Protein AF-A0A383DCN9-F1 (afdb_monomer_lite)

Structure (mmCIF, N/CA/C/O backbone):
data_AF-A0A383DCN9-F1
#
_entry.id   AF-A0A383DCN9-F1
#
loop_
_atom_site.group_PDB
_atom_site.id
_atom_site.type_symbol
_atom_site.label_atom_id
_atom_site.label_alt_id
_atom_site.label_comp_id
_atom_site.label_asym_id
_atom_site.label_entity_id
_atom_site.label_seq_id
_atom_site.pdbx_PDB_ins_code
_atom_site.Cartn_x
_atom_site.Cartn_y
_atom_site.Cartn_z
_atom_site.occupancy
_atom_site.B_iso_or_equiv
_atom_site.auth_seq_id
_atom_site.auth_comp_id
_atom_site.auth_asym_id
_atom_site.auth_atom_id
_atom_site.pdbx_PDB_model_num
ATOM 1 N N . GLU A 1 1 ? 4.934 4.032 -7.977 1.00 93.50 1 GLU A N 1
ATOM 2 C CA . GLU A 1 1 ? 4.620 4.032 -6.530 1.00 93.50 1 GLU A CA 1
ATOM 3 C C . GLU A 1 1 ? 3.172 3.609 -6.323 1.00 93.50 1 GLU A C 1
ATOM 5 O O . GLU A 1 1 ? 2.382 3.750 -7.248 1.00 93.50 1 GLU A O 1
ATOM 10 N N . VAL A 1 2 ? 2.837 3.067 -5.152 1.00 98.19 2 VAL A N 1
ATOM 11 C CA . VAL A 1 2 ? 1.490 2.615 -4.772 1.00 98.19 2 VAL A CA 1
ATOM 12 C C . VAL A 1 2 ? 1.198 3.069 -3.344 1.00 98.19 2 VAL A C 1
ATOM 14 O O . VAL A 1 2 ? 2.085 3.066 -2.488 1.00 98.19 2 VAL A O 1
ATOM 17 N N . SER A 1 3 ? -0.055 3.440 -3.082 1.00 97.81 3 SER A N 1
ATOM 18 C CA . SER A 1 3 ? -0.559 3.742 -1.740 1.00 97.81 3 SER A CA 1
ATOM 19 C C . SER A 1 3 ? -1.728 2.822 -1.396 1.00 97.81 3 SER A C 1
ATOM 21 O O . SER A 1 3 ? -2.597 2.600 -2.234 1.00 97.81 3 SER A O 1
ATOM 23 N N . VAL A 1 4 ? -1.763 2.307 -0.165 1.00 98.06 4 VAL A N 1
ATOM 24 C CA . VAL A 1 4 ? -2.817 1.406 0.331 1.00 98.06 4 VAL A CA 1
ATOM 25 C C . VAL A 1 4 ? -3.393 1.964 1.627 1.00 98.06 4 VAL A C 1
ATOM 27 O O . VAL A 1 4 ? -2.653 2.230 2.571 1.00 98.06 4 VAL A O 1
ATOM 30 N N . GLY A 1 5 ? -4.713 2.149 1.673 1.00 97.31 5 GLY A N 1
ATOM 31 C CA . GLY A 1 5 ? -5.439 2.537 2.882 1.00 97.31 5 GLY A CA 1
ATOM 32 C C . GLY A 1 5 ? -5.917 1.311 3.657 1.00 97.31 5 GLY A C 1
ATOM 33 O O . GLY A 1 5 ? -6.515 0.415 3.070 1.00 97.31 5 GLY A O 1
ATOM 34 N N . VAL A 1 6 ? -5.678 1.289 4.966 1.00 95.62 6 VAL A N 1
ATOM 35 C CA . VAL A 1 6 ? -6.139 0.251 5.896 1.00 95.62 6 VAL A CA 1
ATOM 36 C C . VAL A 1 6 ? -6.915 0.915 7.025 1.00 95.62 6 VAL A C 1
ATOM 38 O O . VAL A 1 6 ? -6.527 1.976 7.519 1.00 95.62 6 VAL A O 1
ATOM 41 N N . GLU A 1 7 ? -8.011 0.289 7.433 1.00 95.44 7 GLU A N 1
ATOM 42 C CA . GLU A 1 7 ? -8.848 0.740 8.537 1.00 95.44 7 GLU A CA 1
ATOM 43 C C . GLU A 1 7 ? -9.083 -0.416 9.506 1.00 95.44 7 GLU A C 1
ATOM 45 O O . GLU A 1 7 ? -9.425 -1.522 9.086 1.00 95.44 7 GLU A O 1
ATOM 50 N N . LYS A 1 8 ? -8.862 -0.168 10.797 1.00 90.88 8 LYS A N 1
ATOM 51 C CA . LYS A 1 8 ? -9.129 -1.123 11.874 1.00 90.88 8 LYS A CA 1
ATOM 52 C C . LYS A 1 8 ? -9.505 -0.356 13.134 1.00 90.88 8 LYS A C 1
ATOM 54 O O . LYS A 1 8 ? -8.846 0.632 13.456 1.00 90.88 8 LYS A O 1
ATOM 59 N N . ASP A 1 9 ? -10.552 -0.795 13.827 1.00 90.44 9 ASP A N 1
ATOM 60 C CA . ASP A 1 9 ? -10.979 -0.233 15.117 1.00 90.44 9 ASP A CA 1
ATOM 61 C C . ASP A 1 9 ? -11.146 1.305 15.084 1.00 90.44 9 ASP A C 1
ATOM 63 O O . ASP A 1 9 ? -10.705 2.026 15.977 1.00 90.44 9 ASP A O 1
ATOM 67 N N . GLY A 1 10 ? -11.715 1.836 13.991 1.00 91.44 10 GLY A N 1
ATOM 68 C CA . GLY A 1 10 ? -11.911 3.280 13.779 1.00 91.44 10 GLY A CA 1
ATOM 69 C C . GLY A 1 10 ? -10.633 4.079 13.476 1.00 91.44 10 GLY A C 1
ATOM 70 O O . GLY A 1 10 ? -10.689 5.291 13.275 1.00 91.44 10 GLY A O 1
ATOM 71 N N . THR A 1 11 ? -9.470 3.428 13.409 1.00 90.06 11 THR A N 1
ATOM 72 C CA . THR A 1 11 ? -8.206 4.042 12.995 1.00 90.06 11 THR A CA 1
ATOM 73 C C . THR A 1 11 ? -7.937 3.762 11.523 1.00 90.06 11 THR A C 1
ATOM 75 O O . THR A 1 11 ? -7.802 2.610 11.114 1.00 90.06 11 THR A O 1
ATOM 78 N N . ARG A 1 12 ? -7.781 4.832 10.736 1.00 94.38 12 ARG A N 1
ATOM 79 C CA . ARG A 1 12 ? -7.4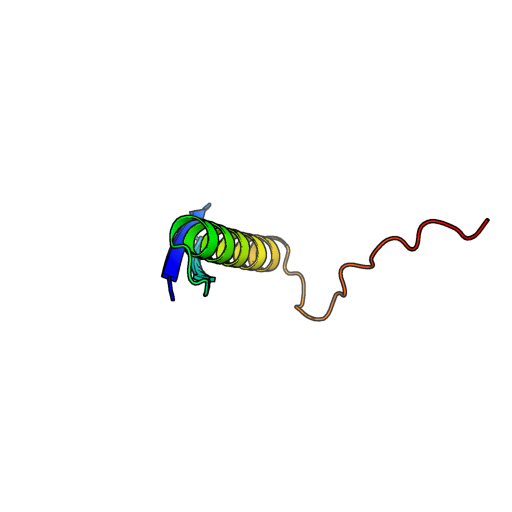20 4.763 9.317 1.00 94.38 12 ARG A CA 1
ATOM 80 C C . ARG A 1 12 ? -5.973 5.194 9.095 1.00 94.38 12 ARG A C 1
ATOM 82 O O . ARG A 1 12 ? -5.555 6.258 9.550 1.00 94.38 12 ARG A O 1
ATOM 89 N N . ILE A 1 13 ? -5.206 4.365 8.393 1.00 95.50 13 ILE A N 1
ATOM 90 C CA . ILE A 1 13 ? -3.789 4.578 8.082 1.00 95.50 13 ILE A CA 1
ATOM 91 C C . ILE A 1 13 ? -3.560 4.296 6.599 1.00 95.50 13 ILE A C 1
ATOM 93 O O . ILE A 1 13 ? -4.075 3.324 6.055 1.00 95.50 13 ILE A O 1
ATOM 97 N N . THR A 1 14 ? -2.728 5.110 5.955 1.00 97.44 14 THR A N 1
ATOM 98 C CA . THR A 1 14 ? -2.283 4.871 4.577 1.00 97.44 14 THR A CA 1
ATOM 99 C C . THR A 1 14 ? -0.817 4.460 4.569 1.00 97.44 14 THR A C 1
ATOM 101 O O . THR A 1 14 ? 0.025 5.173 5.113 1.00 97.44 14 THR A O 1
ATOM 104 N N . GLY A 1 15 ? -0.489 3.333 3.950 1.00 97.50 15 GLY A N 1
ATOM 105 C CA . GLY A 1 15 ? 0.883 2.906 3.692 1.00 97.50 15 GLY A CA 1
ATOM 106 C C . GLY A 1 15 ? 1.300 3.168 2.251 1.00 97.50 15 GLY A C 1
ATOM 107 O O . GLY A 1 15 ? 0.456 3.311 1.366 1.00 97.50 15 GLY A O 1
ATOM 108 N N . ARG A 1 16 ? 2.611 3.263 2.019 1.00 98.00 16 ARG A N 1
ATOM 109 C CA . ARG A 1 16 ? 3.199 3.526 0.697 1.00 98.00 16 ARG A CA 1
ATOM 110 C C . ARG A 1 16 ? 4.250 2.480 0.357 1.00 98.00 16 ARG A C 1
ATOM 112 O O . ARG A 1 16 ? 4.993 2.052 1.236 1.00 98.00 16 ARG A O 1
ATOM 119 N N . GLY A 1 17 ? 4.315 2.104 -0.912 1.00 97.81 17 GLY A N 1
ATOM 120 C CA . GLY A 1 17 ? 5.264 1.132 -1.441 1.00 97.81 17 GLY A CA 1
ATOM 121 C C . GLY A 1 17 ? 5.723 1.536 -2.836 1.00 97.81 17 GLY A C 1
ATOM 122 O O . GLY A 1 17 ? 4.946 2.043 -3.644 1.00 97.81 17 GLY A O 1
ATOM 123 N N . ALA A 1 18 ? 7.003 1.328 -3.127 1.00 98.06 18 ALA A N 1
ATOM 124 C CA . ALA A 1 18 ? 7.582 1.611 -4.431 1.00 98.06 18 ALA A CA 1
ATOM 125 C C . ALA A 1 18 ? 8.338 0.377 -4.913 1.00 98.06 18 ALA A C 1
ATOM 127 O O . ALA A 1 18 ? 9.286 -0.070 -4.276 1.00 98.06 18 ALA A O 1
ATOM 128 N N . HIS A 1 19 ? 7.882 -0.178 -6.028 1.00 98.25 19 HIS A N 1
ATOM 129 C CA . HIS A 1 19 ? 8.520 -1.283 -6.721 1.00 98.25 19 HIS A CA 1
ATOM 130 C C . HIS A 1 19 ? 8.113 -1.227 -8.199 1.00 98.25 19 HIS A C 1
ATOM 132 O O . HIS A 1 19 ? 7.111 -0.590 -8.537 1.00 98.25 19 HIS A O 1
ATOM 138 N N . THR A 1 20 ? 8.904 -1.843 -9.074 1.00 97.75 20 THR A N 1
ATOM 139 C CA . THR A 1 20 ? 8.623 -1.924 -10.517 1.00 97.75 20 THR A CA 1
ATOM 140 C C . THR A 1 20 ? 7.451 -2.861 -10.809 1.00 97.75 20 THR A C 1
ATOM 142 O O . THR A 1 20 ? 6.606 -2.559 -11.643 1.00 97.75 20 THR A O 1
ATOM 145 N N . ASP A 1 21 ? 7.372 -3.968 -10.071 1.00 97.88 21 ASP A N 1
ATOM 146 C CA . ASP A 1 21 ? 6.210 -4.859 -10.022 1.00 97.88 21 ASP A CA 1
ATOM 147 C C . ASP A 1 21 ? 5.103 -4.288 -9.116 1.00 97.88 21 ASP A C 1
ATOM 149 O O . ASP A 1 21 ? 5.338 -3.973 -7.943 1.00 97.88 21 ASP A O 1
ATOM 153 N N . ILE A 1 22 ? 3.886 -4.186 -9.657 1.00 97.38 22 ILE A N 1
ATOM 154 C CA . ILE A 1 22 ? 2.722 -3.616 -8.973 1.00 97.38 22 ILE A CA 1
ATOM 155 C C . ILE A 1 22 ? 2.230 -4.467 -7.795 1.00 97.38 22 ILE A C 1
ATOM 157 O O . ILE A 1 22 ? 1.782 -3.910 -6.790 1.00 97.38 22 ILE A O 1
ATOM 161 N N . VAL A 1 23 ? 2.334 -5.797 -7.872 1.00 97.69 23 VAL A N 1
ATOM 162 C CA . VAL A 1 23 ? 1.921 -6.714 -6.799 1.00 97.69 23 VAL A CA 1
ATOM 163 C C . VAL A 1 23 ? 2.864 -6.550 -5.617 1.00 97.69 23 VAL A C 1
ATOM 165 O O . VAL A 1 23 ? 2.422 -6.384 -4.479 1.00 97.69 23 VAL A O 1
ATOM 168 N N . VAL A 1 24 ? 4.167 -6.487 -5.893 1.00 98.25 24 VAL A N 1
ATOM 169 C CA . VAL A 1 24 ? 5.185 -6.251 -4.862 1.00 98.25 24 VAL A CA 1
ATOM 170 C C . VAL A 1 24 ? 5.034 -4.853 -4.257 1.00 98.25 24 VAL A C 1
ATOM 172 O O . VAL A 1 24 ? 5.056 -4.710 -3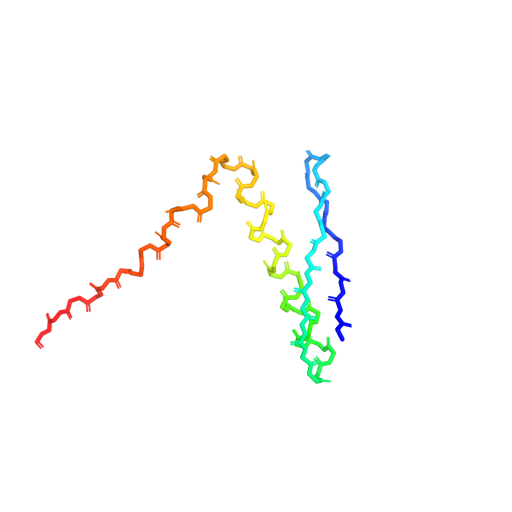.035 1.00 98.25 24 VAL A O 1
ATOM 175 N N . ALA A 1 25 ? 4.810 -3.818 -5.075 1.00 98.50 25 ALA A N 1
ATOM 176 C CA . ALA A 1 25 ? 4.571 -2.460 -4.580 1.00 98.50 25 ALA A CA 1
ATOM 177 C C . ALA A 1 25 ? 3.341 -2.393 -3.660 1.00 98.50 25 ALA A C 1
ATOM 179 O O . ALA A 1 25 ? 3.391 -1.755 -2.608 1.00 98.50 25 ALA A O 1
ATOM 180 N N . SER A 1 26 ? 2.263 -3.090 -4.031 1.00 98.25 26 SER A N 1
ATOM 181 C CA . SER A 1 26 ? 1.037 -3.201 -3.236 1.00 98.25 26 SER A CA 1
ATOM 182 C C . SER A 1 26 ? 1.285 -3.907 -1.903 1.00 98.25 26 SER A C 1
ATOM 184 O O . SER A 1 26 ? 0.858 -3.413 -0.860 1.00 98.25 26 SER A O 1
ATOM 186 N N . ALA A 1 27 ? 2.031 -5.016 -1.910 1.00 98.38 27 ALA A N 1
ATOM 187 C CA . ALA A 1 27 ? 2.384 -5.746 -0.696 1.00 98.38 27 ALA A CA 1
ATOM 188 C C . ALA A 1 27 ? 3.238 -4.893 0.256 1.00 98.38 27 ALA A C 1
ATOM 190 O O . ALA A 1 27 ? 2.949 -4.824 1.452 1.00 98.38 27 ALA A O 1
ATOM 191 N N . LEU A 1 28 ? 4.239 -4.180 -0.272 1.00 98.25 28 LEU A N 1
ATOM 192 C CA . LEU A 1 28 ? 5.069 -3.257 0.508 1.00 98.25 28 LEU A CA 1
ATOM 193 C C . LEU A 1 28 ? 4.242 -2.108 1.100 1.00 98.25 28 LEU A C 1
ATOM 195 O O . LEU A 1 28 ? 4.408 -1.772 2.274 1.00 98.25 28 LEU A O 1
ATOM 199 N N . ALA A 1 29 ? 3.327 -1.529 0.318 1.00 98.50 29 ALA A N 1
ATOM 200 C CA . ALA A 1 29 ? 2.433 -0.476 0.786 1.00 98.50 29 ALA A CA 1
ATOM 201 C C . ALA A 1 29 ? 1.506 -0.967 1.906 1.00 98.50 29 ALA A C 1
ATOM 203 O O . ALA A 1 29 ? 1.332 -0.275 2.908 1.00 98.50 29 ALA A O 1
ATOM 204 N N . PHE A 1 30 ? 0.957 -2.175 1.773 1.00 97.88 30 PHE A N 1
ATOM 205 C CA . PHE A 1 30 ? 0.111 -2.781 2.795 1.00 97.88 30 PHE A CA 1
ATOM 206 C C . PHE A 1 30 ? 0.889 -3.084 4.080 1.00 97.88 30 PHE A C 1
ATOM 208 O O . PHE A 1 30 ? 0.458 -2.692 5.164 1.00 97.88 30 PHE A O 1
ATOM 215 N N . LEU A 1 31 ? 2.079 -3.684 3.971 1.00 97.50 31 LEU A N 1
ATOM 216 C CA . LEU A 1 31 ? 2.941 -3.959 5.122 1.00 97.50 31 LEU A CA 1
ATOM 217 C C . LEU A 1 31 ? 3.336 -2.666 5.851 1.00 97.50 31 LEU A C 1
ATOM 219 O O . LEU A 1 31 ? 3.308 -2.601 7.079 1.00 97.50 31 LEU A O 1
ATOM 223 N N . ASN A 1 32 ? 3.636 -1.602 5.101 1.00 96.88 32 ASN A N 1
ATOM 224 C CA . ASN A 1 32 ? 3.892 -0.283 5.670 1.00 96.88 32 ASN A CA 1
ATOM 225 C C . ASN A 1 32 ? 2.679 0.259 6.448 1.00 96.88 32 ASN A C 1
ATOM 227 O O . ASN A 1 32 ? 2.851 0.792 7.544 1.00 96.88 32 ASN A O 1
ATOM 231 N N . ALA A 1 33 ? 1.461 0.103 5.918 1.00 96.69 33 ALA A N 1
ATOM 232 C CA . ALA A 1 33 ? 0.238 0.517 6.602 1.00 96.69 33 ALA A CA 1
ATOM 233 C C . ALA A 1 33 ? 0.026 -0.262 7.910 1.00 96.69 33 ALA A C 1
ATOM 235 O O . ALA A 1 33 ? -0.252 0.349 8.941 1.00 96.69 33 ALA A O 1
ATOM 236 N N . LEU A 1 34 ? 0.213 -1.586 7.882 1.00 95.06 34 LEU A N 1
ATOM 237 C CA . LEU A 1 34 ? 0.063 -2.451 9.055 1.00 95.06 34 LEU A CA 1
ATOM 238 C C . LEU A 1 34 ? 1.074 -2.120 10.152 1.00 95.06 34 LEU A C 1
ATOM 240 O O . LEU A 1 34 ? 0.680 -1.967 11.304 1.00 95.06 34 LEU A O 1
ATOM 244 N N . ASN A 1 35 ? 2.348 -1.922 9.802 1.00 93.88 35 ASN A N 1
ATOM 245 C CA . ASN A 1 35 ? 3.372 -1.537 10.775 1.00 93.88 35 ASN A CA 1
ATOM 246 C C . ASN A 1 35 ? 3.010 -0.218 11.467 1.00 93.88 35 ASN A C 1
ATOM 248 O O . ASN A 1 35 ? 3.106 -0.096 12.685 1.00 93.88 35 ASN A O 1
ATOM 252 N N . ARG A 1 36 ? 2.535 0.770 10.701 1.00 91.25 36 ARG A N 1
ATOM 253 C CA . ARG A 1 36 ? 2.090 2.059 11.246 1.00 91.25 36 ARG A CA 1
ATOM 254 C C . ARG A 1 36 ? 0.841 1.928 12.121 1.00 91.25 36 ARG A C 1
ATOM 256 O O . ARG A 1 36 ? 0.724 2.647 13.111 1.00 91.25 36 ARG A O 1
ATOM 263 N N . LEU A 1 37 ? -0.079 1.035 11.762 1.00 90.81 37 LEU A N 1
ATOM 264 C CA . LEU A 1 37 ? -1.281 0.757 12.542 1.00 90.81 37 LEU A CA 1
ATOM 265 C C . LEU A 1 37 ? -0.933 0.098 13.880 1.00 90.81 37 LEU A C 1
ATOM 267 O O . LEU A 1 37 ? -1.429 0.531 14.916 1.00 90.81 37 LEU A O 1
ATOM 271 N N . GLU A 1 38 ? -0.032 -0.882 13.869 1.00 88.88 38 GLU A N 1
ATOM 272 C CA . GLU A 1 38 ? 0.437 -1.583 15.066 1.00 88.88 38 GLU A CA 1
ATOM 273 C C . GLU A 1 38 ? 1.172 -0.638 16.026 1.00 88.88 38 GLU A C 1
ATOM 275 O O . GLU A 1 38 ? 0.890 -0.624 17.224 1.00 88.88 38 GLU A O 1
ATOM 280 N N . ILE A 1 39 ? 2.055 0.215 15.492 1.00 87.75 39 ILE A N 1
ATOM 281 C CA . ILE A 1 39 ? 2.753 1.265 16.251 1.00 87.75 39 ILE A CA 1
ATOM 282 C C . ILE A 1 39 ? 1.743 2.166 16.969 1.00 87.75 39 ILE A C 1
ATOM 284 O O . ILE A 1 39 ? 1.869 2.411 18.170 1.00 87.75 39 ILE A O 1
ATOM 288 N N . ARG A 1 40 ? 0.703 2.615 16.254 1.00 84.00 40 ARG A N 1
ATOM 289 C CA . ARG A 1 40 ? -0.351 3.465 16.820 1.00 84.00 40 ARG A CA 1
ATOM 290 C C . ARG A 1 40 ? -1.184 2.728 17.868 1.00 84.00 40 ARG A C 1
ATOM 292 O O . ARG A 1 40 ? -1.524 3.319 18.885 1.00 84.00 40 ARG A O 1
ATOM 299 N N . SER A 1 41 ? -1.497 1.457 17.624 1.00 81.56 41 SER A N 1
ATOM 300 C CA . SER A 1 41 ? -2.303 0.635 18.530 1.00 81.56 41 SER A CA 1
ATOM 301 C C . SER A 1 41 ? -1.579 0.319 19.837 1.00 81.56 41 SER A C 1
ATOM 303 O O . SER A 1 41 ? -2.228 0.213 20.872 1.00 81.56 41 SER A O 1
ATOM 305 N N . LYS A 1 42 ? -0.256 0.139 19.798 1.00 79.00 42 LYS A N 1
ATOM 306 C CA . LYS A 1 42 ? 0.558 -0.231 20.965 1.00 79.00 42 LYS A CA 1
ATOM 307 C C . LYS A 1 42 ? 1.231 0.954 21.655 1.00 79.00 42 LYS A C 1
ATOM 309 O O . LYS A 1 42 ? 1.901 0.749 22.660 1.00 79.00 42 LYS A O 1
ATOM 314 N N . GLY A 1 43 ? 1.080 2.172 21.125 1.00 69.69 43 GLY A N 1
ATOM 315 C CA . GLY A 1 43 ? 1.767 3.358 21.646 1.00 69.69 43 GLY A CA 1
ATOM 316 C C . GLY A 1 43 ? 3.294 3.240 21.589 1.00 69.69 43 GLY A C 1
ATOM 317 O O . GLY A 1 43 ? 3.986 3.869 22.383 1.00 69.69 43 GLY A O 1
ATOM 318 N N . LEU A 1 44 ? 3.824 2.405 20.687 1.00 64.62 44 LEU A N 1
ATOM 319 C CA . LEU A 1 44 ? 5.262 2.207 20.530 1.00 64.62 44 LEU A CA 1
ATOM 320 C C . LEU A 1 44 ? 5.864 3.473 19.916 1.00 64.62 44 LEU A C 1
ATOM 322 O O . LEU A 1 44 ? 5.504 3.865 18.808 1.00 64.62 44 LEU A O 1
ATOM 326 N N . SER A 1 45 ? 6.795 4.115 20.616 1.00 56.28 45 SER A N 1
ATOM 327 C CA . SER A 1 45 ? 7.610 5.178 20.029 1.00 56.28 45 SER A CA 1
ATOM 328 C C . SER A 1 45 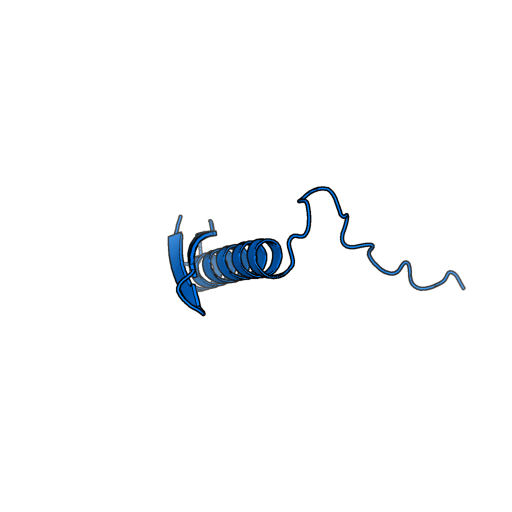? 8.453 4.596 18.878 1.00 56.28 45 SER A C 1
ATOM 330 O O . SER A 1 45 ? 8.969 3.479 19.010 1.00 56.28 45 SER A O 1
ATOM 332 N N . PRO A 1 46 ? 8.634 5.320 17.754 1.00 60.34 46 PRO A N 1
ATOM 333 C CA . PRO A 1 46 ? 9.374 4.834 16.578 1.00 60.34 46 PRO A CA 1
ATOM 334 C C . PRO A 1 46 ? 10.861 4.540 16.852 1.00 60.34 46 PRO A C 1
ATOM 336 O O . PRO A 1 46 ? 11.553 3.998 15.99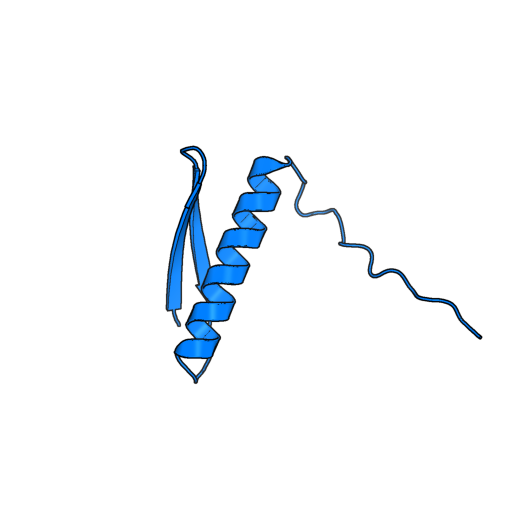7 1.00 60.34 46 PRO A O 1
ATOM 339 N N . GLU A 1 47 ? 11.345 4.884 18.042 1.00 55.66 47 GLU A N 1
ATOM 340 C CA . GLU A 1 47 ? 12.705 4.669 18.532 1.00 55.66 47 GLU A CA 1
ATOM 341 C C . GLU A 1 47 ? 12.954 3.300 19.169 1.00 55.66 47 GLU A C 1
ATOM 343 O O . GLU A 1 47 ? 14.078 3.053 19.588 1.00 55.66 47 GLU A O 1
ATOM 348 N N . THR A 1 48 ? 11.972 2.391 19.225 1.00 51.53 48 THR A N 1
ATOM 349 C CA . THR A 1 48 ? 12.261 1.009 19.642 1.00 51.53 48 THR A CA 1
ATOM 350 C C . THR A 1 48 ? 12.850 0.265 18.445 1.00 51.53 48 THR A C 1
ATOM 352 O O . THR A 1 48 ? 12.099 -0.091 17.530 1.00 51.53 48 THR A O 1
ATOM 355 N N . PRO A 1 49 ? 14.172 0.001 18.397 1.00 54.38 49 PRO A N 1
ATOM 356 C CA . PRO A 1 49 ? 14.704 -0.887 17.386 1.00 54.38 49 PRO A CA 1
ATOM 357 C C . PRO A 1 49 ? 14.058 -2.232 17.682 1.00 54.38 49 PRO A C 1
ATOM 359 O O . PRO A 1 49 ? 14.131 -2.725 18.810 1.00 54.38 49 PRO A O 1
ATOM 362 N N . ILE A 1 50 ? 13.393 -2.814 16.690 1.00 61.59 50 ILE A N 1
ATOM 363 C CA . ILE A 1 50 ? 12.983 -4.211 16.746 1.00 61.59 50 ILE A CA 1
ATOM 364 C C . ILE A 1 50 ? 14.305 -4.970 16.876 1.00 61.59 50 ILE A C 1
ATOM 366 O O . ILE A 1 50 ? 15.008 -5.146 15.881 1.00 61.59 50 ILE A O 1
ATOM 370 N N . GLN A 1 51 ? 14.735 -5.262 18.109 1.00 54.59 51 GLN A N 1
ATOM 371 C CA . GLN A 1 51 ? 15.997 -5.938 18.368 1.00 54.59 51 GLN A CA 1
ATOM 372 C C . GLN A 1 51 ? 15.907 -7.256 17.619 1.00 54.59 51 GLN A C 1
ATOM 374 O O . GLN A 1 51 ? 15.142 -8.147 17.985 1.00 54.59 51 GLN A O 1
ATOM 379 N N . LYS A 1 52 ? 16.647 -7.345 16.514 1.00 56.50 52 LYS A N 1
ATOM 380 C CA . LYS A 1 52 ? 16.894 -8.605 15.837 1.00 56.50 52 LYS A CA 1
ATOM 381 C C . LYS A 1 52 ? 17.488 -9.501 16.924 1.00 56.50 52 LYS A C 1
ATOM 383 O O . LYS A 1 52 ? 18.527 -9.112 17.461 1.00 56.50 52 LYS A O 1
ATOM 388 N N . PRO A 1 53 ? 16.854 -10.622 17.315 1.00 48.81 53 PRO A N 1
ATOM 389 C CA . PRO A 1 53 ? 17.502 -11.525 18.243 1.00 48.81 53 PRO A CA 1
ATOM 390 C C . PRO A 1 53 ? 18.780 -11.969 17.538 1.00 48.81 53 PRO A C 1
ATOM 392 O O . PRO A 1 53 ? 18.738 -12.616 16.490 1.00 48.81 53 PRO A O 1
ATOM 395 N N . VAL A 1 54 ? 19.919 -11.506 18.050 1.00 58.31 54 VAL A N 1
ATOM 396 C CA . VAL A 1 54 ? 21.228 -12.008 17.661 1.00 58.31 54 VAL A CA 1
ATOM 397 C C . VAL A 1 54 ? 21.226 -13.443 18.161 1.00 58.31 54 VAL A C 1
ATOM 399 O O . VAL A 1 54 ? 21.480 -13.699 19.336 1.00 58.31 54 VAL A O 1
ATOM 402 N N . LEU A 1 55 ?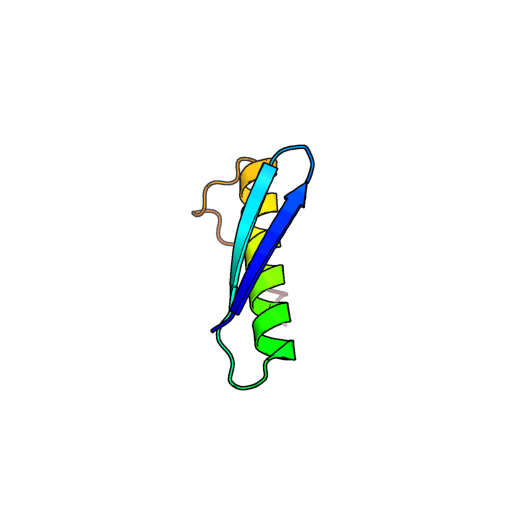 20.814 -14.376 17.300 1.00 61.22 55 LEU A N 1
ATOM 403 C CA . LEU A 1 55 ? 20.993 -15.789 17.576 1.00 61.22 55 LEU A CA 1
ATOM 404 C C . LEU A 1 55 ? 22.499 -16.035 17.582 1.00 61.22 55 LEU A C 1
ATOM 406 O O . LEU A 1 55 ? 23.135 -16.055 16.534 1.00 61.22 55 LEU A O 1
ATOM 410 N N . GLY A 1 56 ? 23.013 -16.102 18.809 1.00 49.00 56 GLY A N 1
ATOM 411 C CA . GLY A 1 56 ? 24.028 -17.026 19.287 1.00 49.00 56 GLY A CA 1
ATOM 412 C C . GLY A 1 56 ? 25.181 -17.295 18.340 1.00 49.00 56 GLY A C 1
ATOM 413 O O . GLY A 1 56 ? 25.046 -18.056 17.385 1.00 49.00 56 GLY A O 1
ATOM 414 N N . GLY A 1 57 ? 26.342 -16.757 18.708 1.00 55.88 57 GLY A N 1
ATOM 415 C CA . GLY A 1 57 ? 27.596 -17.387 18.342 1.00 55.88 57 GLY A CA 1
ATOM 416 C C . GLY A 1 57 ? 27.580 -18.866 18.730 1.00 55.88 57 GLY A C 1
ATOM 417 O O . GLY A 1 57 ? 27.108 -19.238 19.807 1.00 55.88 57 GLY A O 1
ATOM 41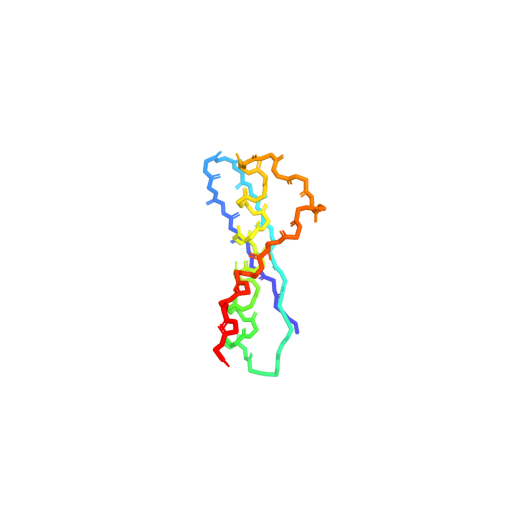8 N N . VAL A 1 58 ? 28.104 -19.671 17.819 1.00 56.53 58 VAL A N 1
ATOM 419 C CA . VAL A 1 58 ? 28.789 -20.925 18.115 1.00 56.53 58 VAL A CA 1
ATOM 420 C C . VAL A 1 58 ? 30.192 -20.806 17.551 1.00 56.53 58 VAL A C 1
ATOM 422 O O . VAL A 1 58 ? 30.321 -20.229 16.446 1.00 56.53 58 VAL A O 1
#

Radius of gyration: 14.47 Å; chains: 1; bounding box: 41×26×32 Å

InterPro domains:
  IPR013709 2-isopropylmalate synthase LeuA, allosteric (dimerisation) domain [PF08502] (1-37)
  IPR036230 2-isopropylmalate synthase LeuA, allosteric (dimerisation) domain superfamily [G3DSA:3.30.160.270] (1-38)
  IPR036230 2-isopropylmalate synthase LeuA, allosteric (dimerisation) domain superfamily [SSF110921] (7-37)

pLDDT: mean 84.35, std 17.48, range [48.81, 98.5]

Secondary structure (DSSP, 8-state):
-EEEEEEETTEEEEEEE--SSHHHHHHHHHHHHHHHHHHHHHT--TT-----------

Organism: NCBI:txid408172

Foldseek 3Di:
DDKDWDDDPNDIFIFFADDPDPVRRVVNRVVRRVVVVVCVVVVPDPPPDPPPPPPDDD

Sequence (58 aa):
EVSVGVEKDGTRITGRGAHTDIVVASALAFLNALNRLEIRSKGLSPETPIQKPVLGGV